Protein AF-A0A3D4YMZ6-F1 (afdb_monomer_lite)

pLDDT: mean 91.13, std 7.45, range [56.66, 97.12]

Secondary structure (DSSP, 8-state):
-BGGG-EE-TT--EEEEEEPTTSSEEEEE-EEEEEETTEEEEEES--TT-EE--SSHHHHHHHHT-

Structure (mmCIF, N/CA/C/O backbone):
data_AF-A0A3D4YMZ6-F1
#
_entry.id   AF-A0A3D4YMZ6-F1
#
loop_
_atom_site.group_PDB
_atom_site.id
_atom_site.type_symbol
_atom_site.label_atom_id
_atom_site.label_alt_id
_atom_site.label_comp_id
_atom_site.label_asym_id
_atom_site.label_entity_id
_atom_site.label_seq_id
_atom_site.pdbx_PDB_ins_code
_atom_site.Cartn_x
_atom_site.Cartn_y
_atom_site.Cartn_z
_atom_site.occupancy
_atom_site.B_iso_or_equiv
_atom_site.auth_seq_id
_atom_site.auth_comp_id
_atom_site.auth_asym_id
_atom_site.auth_atom_id
_atom_site.pdbx_PDB_model_num
ATOM 1 N N . VAL A 1 1 ? -5.799 -4.113 3.158 1.00 91.81 1 VAL A N 1
ATOM 2 C CA . VAL A 1 1 ? -4.597 -4.492 2.376 1.00 91.81 1 VAL A CA 1
ATOM 3 C C . VAL A 1 1 ? -3.616 -5.237 3.262 1.00 91.81 1 VAL A C 1
ATOM 5 O O . VAL A 1 1 ? -3.543 -4.879 4.433 1.00 91.81 1 VAL A O 1
ATOM 8 N N . PRO A 1 2 ? -2.900 -6.257 2.764 1.00 94.50 2 PRO A N 1
ATOM 9 C CA . PRO A 1 2 ? -1.887 -6.971 3.546 1.00 94.50 2 PRO A CA 1
ATOM 10 C C . PRO A 1 2 ? -0.792 -6.031 4.050 1.00 94.50 2 PRO A C 1
ATOM 12 O O . PRO A 1 2 ? -0.427 -5.087 3.349 1.00 94.50 2 PRO A O 1
ATOM 15 N N . THR A 1 3 ? -0.248 -6.280 5.242 1.00 93.62 3 THR A N 1
ATOM 16 C CA . THR A 1 3 ? 0.832 -5.437 5.783 1.00 93.62 3 THR A CA 1
ATOM 17 C C . THR A 1 3 ? 2.096 -5.469 4.924 1.00 93.62 3 THR A C 1
ATOM 19 O O . THR A 1 3 ? 2.785 -4.460 4.844 1.00 93.62 3 THR A O 1
ATOM 22 N N . SER A 1 4 ? 2.374 -6.586 4.241 1.00 93.12 4 SER A N 1
ATOM 23 C CA . SER A 1 4 ? 3.541 -6.749 3.358 1.00 93.12 4 SER A CA 1
ATOM 24 C C . SER A 1 4 ? 3.505 -5.879 2.097 1.00 93.12 4 SER A C 1
ATOM 26 O O . SER A 1 4 ? 4.546 -5.616 1.505 1.00 93.12 4 SER A O 1
ATOM 28 N N . ALA A 1 5 ? 2.320 -5.414 1.690 1.00 94.69 5 ALA A N 1
ATOM 29 C CA . ALA A 1 5 ? 2.154 -4.538 0.533 1.00 94.69 5 ALA A CA 1
ATOM 30 C C . ALA A 1 5 ? 2.443 -3.061 0.836 1.00 94.69 5 ALA A C 1
ATOM 32 O O . ALA A 1 5 ? 2.584 -2.258 -0.086 1.00 94.69 5 ALA A O 1
ATOM 33 N N . VAL A 1 6 ? 2.452 -2.683 2.116 1.00 94.88 6 VAL A N 1
ATOM 34 C CA . VAL A 1 6 ? 2.561 -1.289 2.545 1.00 94.88 6 VAL A CA 1
ATOM 35 C C . VAL A 1 6 ? 4.029 -0.918 2.693 1.00 94.88 6 VAL A C 1
ATOM 37 O O . VAL A 1 6 ? 4.723 -1.428 3.569 1.00 94.88 6 VAL A O 1
ATOM 40 N N . LEU A 1 7 ? 4.471 0.028 1.874 1.00 94.44 7 LEU A N 1
ATOM 41 C CA . LEU A 1 7 ? 5.787 0.649 1.963 1.00 94.44 7 LEU A CA 1
ATOM 42 C C . LEU A 1 7 ? 5.668 2.060 2.530 1.00 94.44 7 LEU A C 1
ATOM 44 O O . LEU A 1 7 ? 4.574 2.620 2.627 1.00 94.44 7 LEU A O 1
ATOM 48 N N . ARG A 1 8 ? 6.801 2.639 2.924 1.00 93.69 8 ARG A N 1
ATOM 49 C CA . ARG A 1 8 ? 6.871 4.003 3.451 1.00 93.69 8 ARG A CA 1
ATOM 50 C C . ARG A 1 8 ? 7.957 4.782 2.734 1.00 93.69 8 ARG A C 1
ATOM 52 O O . ARG A 1 8 ? 9.009 4.228 2.426 1.00 93.69 8 ARG A O 1
ATOM 59 N N . ASN A 1 9 ? 7.664 6.037 2.406 1.00 91.81 9 ASN A N 1
ATOM 60 C CA . ASN A 1 9 ? 8.649 6.932 1.802 1.00 91.81 9 ASN A CA 1
ATOM 61 C C . ASN A 1 9 ? 9.597 7.498 2.872 1.00 91.81 9 ASN A C 1
ATOM 63 O O . ASN A 1 9 ? 9.505 7.151 4.049 1.00 91.81 9 ASN A O 1
ATOM 67 N N . GLU A 1 10 ? 10.481 8.398 2.454 1.00 91.62 10 GLU A N 1
ATOM 68 C CA . GLU A 1 10 ? 11.445 9.083 3.325 1.00 91.62 10 GLU A CA 1
ATOM 69 C C . GLU A 1 10 ? 10.770 9.900 4.441 1.00 91.62 10 GLU A C 1
ATOM 71 O O . GLU A 1 10 ? 11.297 10.009 5.544 1.00 91.62 10 GLU A O 1
ATOM 76 N N . GLU A 1 11 ? 9.554 10.393 4.197 1.00 95.50 11 GLU A N 1
ATOM 77 C CA . GLU A 1 11 ? 8.715 11.105 5.171 1.00 95.50 11 GLU A CA 1
ATOM 78 C C . GLU A 1 11 ? 7.877 10.157 6.048 1.00 95.50 11 GLU A C 1
ATOM 80 O O . GLU A 1 11 ? 6.992 10.590 6.786 1.00 95.50 11 GLU A O 1
ATOM 85 N N . ASN A 1 12 ? 8.124 8.846 5.966 1.00 93.75 12 ASN A N 1
ATOM 86 C CA . ASN A 1 12 ? 7.397 7.799 6.681 1.00 93.75 12 ASN A CA 1
ATOM 87 C C . ASN A 1 12 ? 5.896 7.687 6.305 1.00 93.75 12 ASN A C 1
ATOM 89 O O . ASN A 1 12 ? 5.124 7.008 6.996 1.00 93.75 12 ASN A O 1
ATOM 93 N N . LEU A 1 13 ? 5.469 8.302 5.196 1.00 95.38 13 LEU A N 1
ATOM 94 C CA . LEU A 1 13 ? 4.103 8.243 4.668 1.00 95.38 13 LEU A CA 1
ATOM 95 C C . LEU A 1 13 ? 3.849 6.921 3.924 1.00 95.38 13 LEU A C 1
ATOM 97 O O . LEU A 1 13 ? 4.673 6.511 3.099 1.00 95.38 13 LEU A O 1
ATOM 101 N N . PRO A 1 14 ? 2.711 6.245 4.185 1.00 96.44 14 PRO A N 1
ATOM 102 C CA . PRO A 1 14 ? 2.428 4.944 3.601 1.00 96.44 14 PRO A CA 1
ATOM 103 C C . PRO A 1 14 ? 1.992 5.039 2.134 1.00 96.44 14 PRO A C 1
ATOM 105 O O . PRO A 1 14 ? 1.161 5.864 1.746 1.00 96.44 14 PRO A O 1
ATOM 108 N N . PHE A 1 15 ? 2.511 4.128 1.321 1.00 96.38 15 PHE A N 1
ATOM 109 C CA . PHE A 1 15 ? 2.125 3.961 -0.073 1.00 96.38 15 PHE A CA 1
ATOM 110 C C . PHE A 1 15 ? 2.137 2.482 -0.471 1.00 96.38 15 PHE A C 1
ATOM 112 O O . PHE A 1 15 ? 2.702 1.637 0.223 1.00 96.38 15 PHE A O 1
ATOM 119 N N . VAL A 1 16 ? 1.501 2.171 -1.596 1.00 96.31 16 VAL A N 1
ATOM 120 C CA . VAL A 1 16 ? 1.485 0.833 -2.200 1.00 96.31 16 VAL A CA 1
ATOM 121 C C . VAL A 1 16 ? 1.736 0.924 -3.700 1.00 96.31 16 VAL A C 1
ATOM 123 O O . VAL A 1 16 ? 1.539 1.980 -4.302 1.00 96.31 16 VAL A O 1
ATOM 126 N N . PHE A 1 17 ? 2.116 -0.191 -4.319 1.00 95.94 17 PHE A N 1
ATOM 127 C CA . PHE A 1 17 ? 2.129 -0.316 -5.774 1.00 95.94 17 PHE A CA 1
ATOM 128 C C . PHE A 1 17 ? 0.858 -1.010 -6.259 1.00 95.94 17 PHE A C 1
ATOM 130 O O . PHE A 1 17 ? 0.533 -2.112 -5.811 1.00 95.94 17 PHE A O 1
ATOM 137 N N . VAL A 1 18 ? 0.149 -0.364 -7.183 1.00 95.50 18 VAL A N 1
ATOM 138 C CA . VAL A 1 18 ? -1.041 -0.906 -7.847 1.00 95.50 18 VAL A CA 1
ATOM 139 C C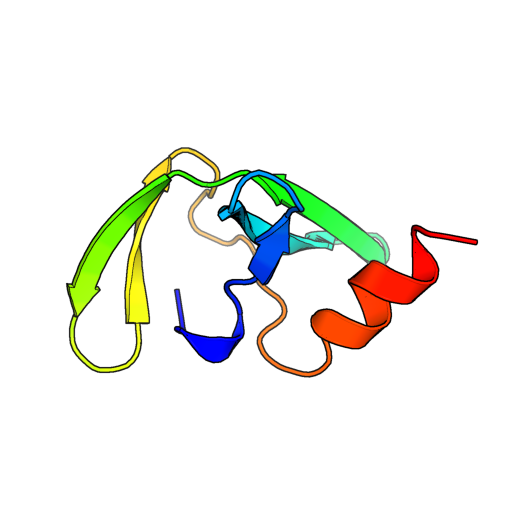 . VAL A 1 18 ? -0.654 -1.377 -9.243 1.00 95.50 18 VAL A C 1
ATOM 141 O O . VAL A 1 18 ? -0.111 -0.602 -10.028 1.00 95.50 18 VAL A O 1
ATOM 144 N N . ALA A 1 19 ? -0.932 -2.638 -9.562 1.00 94.12 19 ALA A N 1
ATOM 145 C CA . ALA A 1 19 ? -0.721 -3.189 -10.893 1.00 94.12 19 ALA A CA 1
ATOM 146 C C . ALA A 1 19 ? -1.760 -2.624 -11.869 1.00 94.12 19 ALA A C 1
ATOM 148 O O . ALA A 1 19 ? -2.967 -2.692 -11.619 1.00 94.12 19 ALA A O 1
ATOM 149 N N . LEU A 1 20 ? -1.290 -2.077 -12.989 1.00 92.31 20 LEU A N 1
ATOM 150 C CA . LEU A 1 20 ? -2.159 -1.517 -14.018 1.00 92.31 20 LEU A CA 1
ATOM 151 C C . LEU A 1 20 ? -2.637 -2.614 -14.986 1.00 92.31 20 LEU A C 1
ATOM 153 O O . LEU A 1 20 ? -1.876 -3.536 -15.291 1.00 92.31 20 LEU A O 1
ATOM 157 N N . PRO A 1 21 ? -3.867 -2.520 -15.530 1.00 87.44 21 PRO A N 1
ATOM 158 C CA . PRO A 1 21 ? -4.391 -3.518 -16.469 1.00 87.44 21 PRO A CA 1
ATOM 159 C C . PRO A 1 21 ? -3.550 -3.678 -17.740 1.00 87.44 21 PRO A C 1
ATOM 161 O O . PRO A 1 21 ? -3.497 -4.758 -18.317 1.00 87.44 21 PRO A O 1
ATOM 164 N N . THR A 1 22 ? -2.889 -2.604 -18.169 1.00 88.19 22 THR A N 1
ATOM 165 C CA . THR A 1 22 ? -2.048 -2.540 -19.372 1.00 88.19 22 THR A CA 1
ATOM 166 C C . THR A 1 22 ? -0.610 -3.003 -19.128 1.00 88.19 22 THR A C 1
ATOM 168 O O . THR A 1 22 ? 0.228 -2.881 -20.016 1.00 88.19 22 THR A O 1
ATOM 171 N N . GLY A 1 23 ? -0.312 -3.515 -17.930 1.00 87.06 23 GLY A N 1
ATOM 172 C CA . GLY A 1 23 ? 1.045 -3.772 -17.465 1.00 87.06 23 GLY A CA 1
ATOM 173 C C . GLY A 1 23 ? 1.662 -2.559 -16.766 1.00 87.06 23 GLY A C 1
ATOM 174 O O . GLY A 1 23 ? 1.194 -1.427 -16.901 1.00 87.06 23 GLY A O 1
ATOM 175 N N . GLY A 1 24 ? 2.713 -2.818 -15.990 1.00 89.44 24 GLY A N 1
ATOM 176 C CA . GLY A 1 24 ? 3.365 -1.820 -15.146 1.00 89.44 24 GLY A CA 1
ATOM 177 C C . GLY A 1 24 ? 2.684 -1.619 -13.792 1.00 89.44 24 GLY A C 1
ATOM 178 O O . GLY A 1 24 ? 1.687 -2.265 -13.448 1.00 89.44 24 GLY A O 1
ATOM 179 N N . PHE A 1 25 ? 3.259 -0.710 -13.012 1.00 92.75 25 PHE A N 1
ATOM 180 C CA . PHE A 1 25 ? 2.863 -0.442 -11.636 1.00 92.75 25 PHE A CA 1
ATOM 181 C C . PHE A 1 25 ? 2.733 1.059 -11.422 1.00 92.75 25 PHE A C 1
ATOM 183 O O . PHE A 1 25 ? 3.495 1.839 -11.982 1.00 92.75 25 PHE A O 1
ATOM 190 N N . ASN A 1 26 ? 1.766 1.455 -10.603 1.00 92.31 26 ASN A N 1
ATOM 191 C CA . ASN A 1 26 ? 1.583 2.835 -10.189 1.00 92.31 26 ASN A CA 1
ATOM 192 C C . ASN A 1 26 ? 1.786 2.944 -8.679 1.00 92.31 26 ASN A C 1
ATOM 194 O O . ASN A 1 26 ? 1.102 2.259 -7.908 1.00 92.31 26 ASN A O 1
ATOM 198 N N . ARG A 1 27 ? 2.710 3.810 -8.260 1.00 94.38 27 ARG A N 1
ATOM 199 C CA . ARG A 1 27 ? 2.903 4.164 -6.859 1.00 94.38 27 ARG A CA 1
ATOM 200 C C . ARG A 1 27 ? 1.738 5.023 -6.378 1.00 94.38 27 ARG A C 1
ATOM 202 O O . ARG A 1 27 ? 1.521 6.135 -6.851 1.00 94.38 27 ARG A O 1
ATOM 209 N N . ARG A 1 28 ? 0.998 4.533 -5.385 1.00 95.56 28 ARG A N 1
ATOM 210 C CA . ARG A 1 28 ? -0.162 5.230 -4.831 1.00 95.56 28 ARG A CA 1
ATOM 211 C C . ARG A 1 28 ? -0.010 5.463 -3.339 1.00 95.56 28 ARG A C 1
ATOM 213 O O . ARG A 1 28 ? 0.082 4.517 -2.558 1.00 95.56 28 ARG A O 1
ATOM 220 N N . GLN A 1 29 ? -0.006 6.734 -2.948 1.00 96.50 29 GLN A N 1
ATOM 221 C CA . GLN A 1 29 ? -0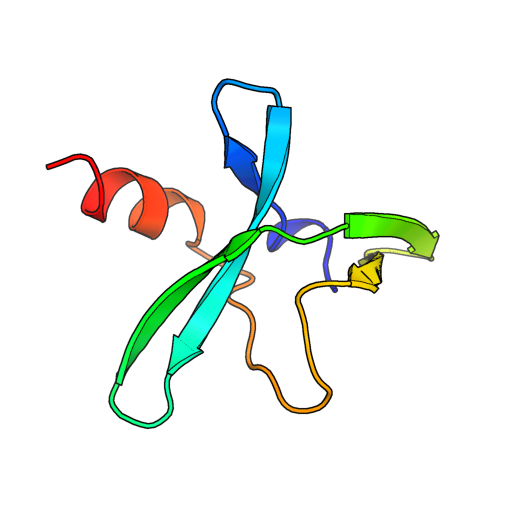.102 7.118 -1.546 1.00 96.50 29 GLN A CA 1
ATOM 222 C C . GLN A 1 29 ? -1.487 6.755 -1.010 1.00 96.50 29 GLN A C 1
ATOM 224 O O . GLN A 1 29 ? -2.501 6.980 -1.674 1.00 96.50 29 GLN A O 1
ATOM 229 N N . ILE A 1 30 ? -1.519 6.186 0.190 1.00 97.12 30 ILE A N 1
ATOM 230 C CA . ILE A 1 30 ? -2.751 5.739 0.836 1.00 97.12 30 ILE A CA 1
ATOM 231 C C . ILE A 1 30 ? -2.840 6.303 2.245 1.00 97.12 30 ILE A C 1
ATOM 233 O O . ILE A 1 30 ? -1.835 6.674 2.842 1.00 97.12 30 ILE A O 1
ATOM 237 N N . THR A 1 31 ? -4.045 6.332 2.803 1.00 97.12 31 THR A N 1
ATOM 238 C CA . THR A 1 31 ? -4.230 6.568 4.239 1.00 97.12 31 THR A CA 1
ATOM 239 C C . THR A 1 31 ? -4.657 5.268 4.896 1.00 97.12 31 THR A C 1
ATOM 241 O O . THR A 1 31 ? -5.634 4.644 4.477 1.00 97.12 31 THR A O 1
ATOM 244 N N . LEU A 1 32 ? -3.919 4.850 5.921 1.00 96.44 32 LEU A N 1
ATOM 245 C CA . LEU A 1 32 ? -4.208 3.634 6.673 1.00 96.44 32 LEU A CA 1
ATOM 246 C C . LEU A 1 32 ? -5.143 3.935 7.842 1.00 96.44 32 LEU A C 1
ATOM 248 O O . LEU A 1 32 ? -4.985 4.933 8.540 1.00 96.44 32 LEU A O 1
ATOM 252 N N . GLY A 1 33 ? -6.095 3.038 8.054 1.00 95.62 33 GLY A N 1
ATOM 253 C CA . GLY A 1 33 ? -6.875 2.934 9.277 1.00 95.62 33 GLY A CA 1
ATOM 254 C C . GLY A 1 33 ? -6.290 1.870 10.217 1.00 95.62 33 GLY A C 1
ATOM 255 O O . GLY A 1 33 ? -5.116 1.503 10.098 1.00 95.62 33 GLY A O 1
ATOM 256 N N . PRO A 1 34 ? -7.106 1.342 11.143 1.00 95.38 34 PRO A N 1
ATOM 257 C CA . PRO A 1 34 ? -6.696 0.296 12.074 1.00 95.38 34 PRO A CA 1
ATOM 258 C C . PRO A 1 34 ? -6.123 -0.950 11.383 1.00 95.38 34 PRO A C 1
ATOM 260 O O . PRO A 1 34 ? -6.525 -1.323 10.274 1.00 95.38 34 PRO A O 1
ATOM 263 N N . ARG A 1 35 ? -5.198 -1.629 12.073 1.00 94.25 35 ARG A N 1
ATOM 264 C CA . ARG A 1 35 ? -4.754 -2.977 11.696 1.00 94.25 35 ARG A CA 1
ATOM 265 C C . ARG A 1 35 ? -5.844 -3.982 12.068 1.00 94.25 35 ARG A C 1
ATOM 267 O O . ARG A 1 35 ? -6.369 -3.940 13.177 1.00 94.25 35 ARG A O 1
ATOM 274 N N . VAL A 1 36 ? -6.154 -4.891 11.153 1.00 94.38 36 VAL A N 1
ATOM 275 C CA . VAL A 1 36 ? -7.135 -5.966 11.322 1.00 94.38 36 VAL A CA 1
ATOM 276 C C . VAL A 1 36 ? -6.480 -7.265 10.863 1.00 94.38 36 VAL A C 1
ATOM 278 O O . VAL A 1 36 ? -6.225 -7.444 9.672 1.00 94.38 36 VAL A O 1
ATOM 281 N N . GLY A 1 37 ? -6.163 -8.153 11.811 1.00 94.44 37 GLY A N 1
ATOM 282 C CA . GLY A 1 37 ? -5.389 -9.367 11.529 1.00 94.44 37 GLY A CA 1
ATOM 283 C C . GLY A 1 37 ? -4.054 -9.031 10.860 1.00 94.44 37 GLY A C 1
ATOM 284 O O . GLY A 1 37 ? -3.302 -8.197 11.364 1.00 94.44 37 GLY A O 1
ATOM 285 N N . ASP A 1 38 ? -3.801 -9.622 9.692 1.00 93.06 38 ASP A N 1
ATOM 286 C CA . ASP A 1 38 ? -2.567 -9.437 8.911 1.00 93.06 38 ASP A CA 1
ATOM 287 C C . ASP A 1 38 ? -2.651 -8.335 7.846 1.00 93.06 38 ASP A C 1
ATOM 289 O O . ASP A 1 38 ? -1.855 -8.272 6.905 1.00 93.06 38 ASP A O 1
ATOM 293 N N . GLY A 1 39 ? -3.607 -7.419 7.996 1.00 94.50 39 GLY A N 1
ATOM 294 C CA . GLY A 1 39 ? -3.774 -6.297 7.087 1.00 94.50 39 GLY A CA 1
ATOM 295 C C . GLY A 1 39 ? -4.109 -4.986 7.777 1.00 94.50 39 GLY A C 1
ATOM 296 O O . GLY A 1 39 ? -4.429 -4.928 8.959 1.00 94.50 39 GLY A O 1
ATOM 297 N N . TYR A 1 40 ? -4.057 -3.913 7.001 1.00 95.56 40 TYR A N 1
ATOM 298 C CA . TYR 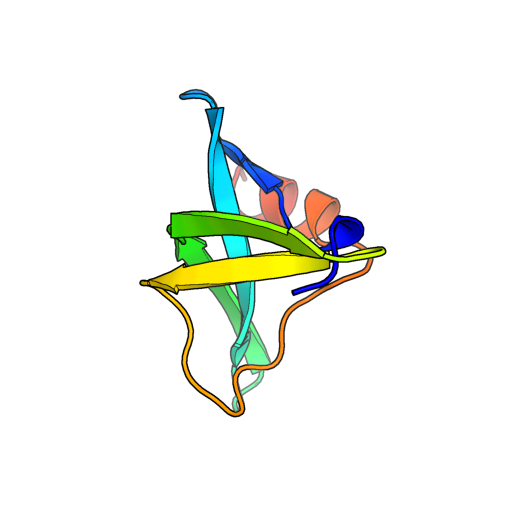A 1 40 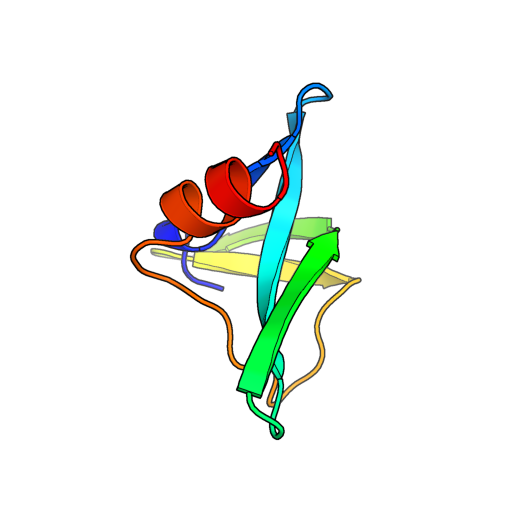? -4.572 -2.603 7.371 1.00 95.56 40 TYR A CA 1
ATOM 299 C C . TYR A 1 40 ? -5.883 -2.316 6.648 1.00 95.56 40 TYR A C 1
ATOM 301 O O . TYR A 1 40 ? -6.041 -2.642 5.462 1.00 95.56 40 TYR A O 1
ATOM 309 N N . GLN A 1 41 ? -6.799 -1.641 7.336 1.00 95.00 41 GLN A N 1
ATOM 310 C CA . GLN A 1 41 ? -7.866 -0.911 6.668 1.00 95.00 41 GLN A CA 1
ATOM 311 C C . GLN A 1 41 ? -7.251 0.229 5.845 1.00 95.00 41 GLN A C 1
ATOM 313 O O . GLN A 1 41 ? -6.313 0.883 6.294 1.00 95.00 41 GLN A O 1
ATOM 318 N N . VAL A 1 42 ? -7.775 0.479 4.645 1.00 95.50 42 VAL A N 1
ATOM 319 C CA . VAL A 1 42 ? -7.393 1.643 3.831 1.00 95.50 42 VAL A CA 1
ATOM 320 C C . VAL A 1 42 ? -8.562 2.609 3.828 1.00 95.50 42 VAL A C 1
ATOM 322 O O . VAL A 1 42 ? -9.668 2.230 3.454 1.00 95.50 42 VAL A O 1
ATOM 325 N N . LEU A 1 43 ? -8.321 3.829 4.299 1.00 95.88 43 LEU A N 1
ATOM 326 C CA . LEU A 1 43 ? -9.326 4.886 4.380 1.00 95.88 43 LEU A CA 1
ATOM 327 C C . LEU A 1 43 ? -9.443 5.639 3.053 1.00 95.88 43 LEU A C 1
ATOM 329 O O . LEU A 1 43 ? -10.543 5.990 2.641 1.00 95.88 43 LEU A O 1
ATOM 333 N N . THR A 1 44 ? -8.314 5.881 2.381 1.00 96.06 44 THR A N 1
ATOM 334 C CA . THR A 1 44 ? -8.253 6.613 1.108 1.00 96.06 44 THR A CA 1
ATOM 335 C C . THR A 1 44 ? -7.105 6.107 0.238 1.00 96.06 44 THR A C 1
ATOM 337 O O . THR A 1 44 ? -6.143 5.514 0.736 1.00 96.06 44 THR A O 1
ATOM 340 N N . GLY A 1 45 ? -7.197 6.368 -1.067 1.00 93.62 45 GLY A N 1
ATOM 341 C CA . GLY A 1 45 ? -6.131 6.072 -2.024 1.00 93.62 45 GLY A CA 1
ATOM 342 C C . GLY A 1 45 ? -6.195 4.680 -2.649 1.00 93.62 45 GLY A C 1
ATOM 343 O O . GLY A 1 45 ? -5.305 4.338 -3.407 1.00 93.62 45 GLY A O 1
ATOM 344 N N . LEU A 1 46 ? -7.227 3.874 -2.394 1.00 94.69 46 LEU A N 1
ATOM 345 C CA . LEU A 1 46 ? -7.500 2.656 -3.163 1.00 94.69 46 LEU A CA 1
ATOM 346 C C . LEU A 1 46 ? -8.989 2.531 -3.446 1.00 94.69 46 LEU A C 1
ATOM 348 O O . LEU A 1 46 ? -9.824 3.034 -2.695 1.00 94.69 46 LEU A O 1
ATOM 352 N N . THR A 1 47 ? -9.299 1.823 -4.521 1.00 93.56 47 THR A N 1
ATOM 353 C CA . THR A 1 47 ? -10.657 1.476 -4.928 1.00 93.56 47 THR A CA 1
ATOM 354 C C . THR A 1 47 ? -10.838 -0.036 -4.939 1.00 93.56 47 THR A C 1
ATOM 356 O O . THR A 1 47 ? -9.879 -0.802 -5.060 1.00 93.56 47 THR A O 1
ATOM 359 N N . ALA A 1 48 ? -12.081 -0.491 -4.771 1.00 89.69 48 ALA A N 1
ATOM 360 C CA . ALA A 1 48 ? -12.381 -1.913 -4.866 1.00 89.69 48 ALA A CA 1
ATOM 361 C C . ALA A 1 48 ? -12.021 -2.428 -6.269 1.00 89.69 48 ALA A C 1
ATOM 363 O O . ALA A 1 48 ? -12.418 -1.838 -7.270 1.00 89.69 48 ALA A O 1
ATOM 364 N N . GLY A 1 49 ? -11.268 -3.527 -6.328 1.00 91.75 49 GLY A N 1
ATOM 365 C CA . GLY A 1 49 ? -10.745 -4.084 -7.577 1.00 91.75 49 GLY A CA 1
ATOM 366 C C . GLY A 1 49 ? -9.293 -3.706 -7.886 1.00 91.75 49 GLY A C 1
ATOM 367 O O . GLY A 1 49 ? -8.688 -4.361 -8.736 1.00 91.75 49 GLY A O 1
ATOM 368 N N . ASP A 1 50 ? -8.702 -2.736 -7.174 1.00 94.44 50 ASP A N 1
ATOM 369 C CA . ASP A 1 50 ? -7.272 -2.439 -7.302 1.00 94.44 50 ASP A CA 1
ATOM 370 C C . ASP A 1 50 ? -6.430 -3.665 -6.910 1.00 94.44 50 ASP A C 1
ATOM 372 O O . ASP A 1 50 ? -6.565 -4.230 -5.819 1.00 94.44 50 ASP A O 1
ATOM 376 N N . LYS A 1 51 ? -5.527 -4.069 -7.809 1.00 94.38 51 LYS A N 1
ATOM 377 C CA . LYS A 1 51 ? -4.581 -5.163 -7.572 1.00 94.38 51 LYS A CA 1
ATOM 378 C C . LYS A 1 51 ? -3.305 -4.601 -6.967 1.00 94.38 51 LYS A C 1
ATOM 380 O O . LYS A 1 51 ? -2.561 -3.898 -7.642 1.00 94.38 51 LYS A O 1
ATOM 385 N N . VAL A 1 52 ? -3.054 -4.911 -5.701 1.00 94.69 52 VAL A N 1
ATOM 386 C CA . VAL A 1 52 ? -1.894 -4.400 -4.963 1.00 94.69 52 VAL A CA 1
ATOM 387 C C . VAL A 1 52 ? -0.768 -5.432 -4.944 1.00 94.69 52 VAL A C 1
ATOM 389 O O . VAL A 1 52 ? -1.016 -6.617 -4.733 1.00 94.69 52 VAL A O 1
ATOM 392 N N . VAL A 1 53 ? 0.468 -4.977 -5.134 1.00 94.12 53 VAL A N 1
ATOM 393 C CA . VAL A 1 53 ? 1.670 -5.816 -5.055 1.00 94.12 53 VAL A CA 1
ATOM 394 C C . VAL A 1 53 ? 2.000 -6.120 -3.592 1.00 94.12 53 VAL A C 1
ATOM 396 O O . VAL A 1 53 ? 2.270 -5.212 -2.811 1.00 9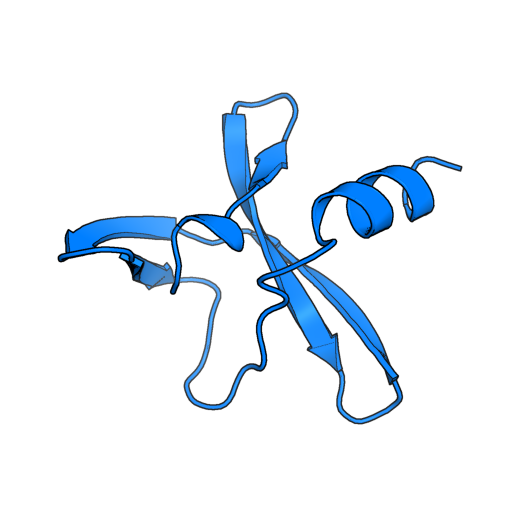4.12 53 VAL A O 1
ATOM 399 N N . THR A 1 54 ? 1.981 -7.399 -3.218 1.00 91.81 54 THR A N 1
ATOM 400 C CA . THR A 1 54 ? 2.257 -7.877 -1.847 1.00 91.81 54 THR A CA 1
ATOM 401 C C . THR A 1 54 ? 3.653 -8.459 -1.669 1.00 91.81 54 THR A C 1
ATOM 403 O O . THR A 1 54 ? 4.117 -8.584 -0.538 1.00 91.81 54 THR A O 1
ATOM 406 N N . GLU A 1 55 ? 4.305 -8.827 -2.769 1.00 87.31 55 GLU A N 1
ATOM 407 C CA . GLU A 1 55 ? 5.632 -9.434 -2.812 1.00 87.31 55 GLU A CA 1
ATOM 408 C C . GLU A 1 55 ? 6.493 -8.678 -3.817 1.00 87.31 55 GLU A C 1
ATOM 410 O O . GLU A 1 55 ? 6.035 -8.310 -4.896 1.00 87.31 55 GLU A O 1
ATOM 415 N N . GLY A 1 56 ? 7.742 -8.401 -3.448 1.00 85.25 56 GLY A N 1
ATOM 416 C CA . GLY A 1 56 ? 8.676 -7.693 -4.322 1.00 85.25 56 GLY A CA 1
ATOM 417 C C . GLY A 1 56 ? 8.380 -6.204 -4.542 1.00 85.25 56 GLY A C 1
ATOM 418 O O . GLY A 1 56 ? 9.073 -5.565 -5.328 1.00 85.25 56 GLY A O 1
ATOM 419 N N . ALA A 1 57 ? 7.422 -5.618 -3.814 1.00 83.75 57 ALA A N 1
ATOM 420 C CA . ALA A 1 57 ? 7.118 -4.185 -3.868 1.00 83.75 57 ALA A CA 1
ATOM 421 C C . ALA A 1 57 ? 8.357 -3.307 -3.588 1.00 83.75 57 ALA A C 1
ATOM 423 O O . ALA A 1 57 ? 8.516 -2.247 -4.187 1.00 83.75 57 ALA A O 1
ATOM 424 N N . LEU A 1 58 ? 9.268 -3.770 -2.725 1.00 84.00 58 LEU A N 1
ATOM 425 C CA . LEU A 1 58 ? 10.524 -3.078 -2.427 1.00 84.00 58 LEU A CA 1
ATOM 426 C C . LEU A 1 58 ? 11.441 -2.954 -3.659 1.00 84.00 58 LEU A C 1
ATOM 428 O O . LEU A 1 58 ? 12.096 -1.933 -3.833 1.00 84.00 58 LEU A O 1
ATOM 432 N N . PHE A 1 59 ? 11.463 -3.952 -4.550 1.00 87.06 59 PHE A N 1
ATOM 433 C CA . PHE A 1 59 ? 12.262 -3.879 -5.780 1.00 87.06 59 PHE A CA 1
ATOM 434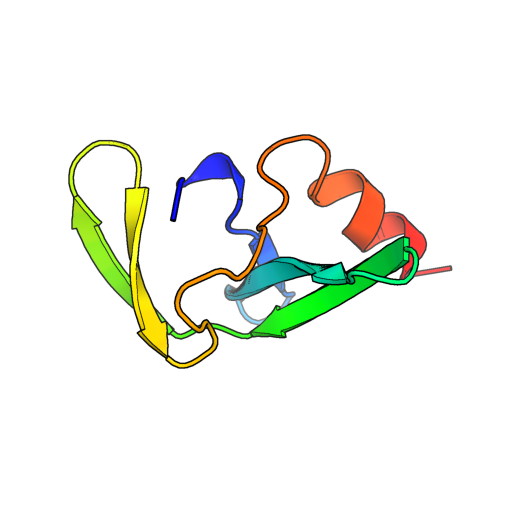 C C . PHE A 1 59 ? 11.715 -2.829 -6.752 1.00 87.06 59 PHE A C 1
ATOM 436 O O . PHE A 1 59 ? 12.492 -2.168 -7.436 1.00 87.06 59 PHE A O 1
ATOM 443 N N . LEU A 1 60 ? 10.391 -2.632 -6.773 1.00 84.12 60 LEU A N 1
ATOM 444 C CA . LEU A 1 60 ? 9.754 -1.592 -7.585 1.00 84.12 60 LEU A CA 1
ATOM 445 C C . LEU A 1 60 ? 10.136 -0.186 -7.111 1.00 84.12 60 LEU A C 1
ATOM 447 O O . LEU A 1 60 ? 10.344 0.695 -7.937 1.00 84.12 60 LEU A O 1
ATOM 451 N N . GLN A 1 61 ? 10.303 0.010 -5.800 1.00 80.94 61 GLN A N 1
ATOM 452 C CA . GLN A 1 61 ? 10.781 1.281 -5.254 1.00 80.94 61 GLN A CA 1
ATOM 453 C C . GLN A 1 61 ? 12.196 1.623 -5.744 1.00 80.94 61 GLN A C 1
ATOM 455 O O . GLN A 1 61 ? 12.460 2.774 -6.072 1.00 80.94 61 GLN A O 1
ATOM 460 N N . PHE A 1 62 ? 13.091 0.635 -5.838 1.00 82.62 62 PHE A N 1
ATOM 461 C CA . PHE A 1 62 ? 14.441 0.859 -6.364 1.00 82.62 62 PHE A CA 1
ATOM 462 C C . PHE A 1 62 ? 14.466 1.090 -7.880 1.00 82.62 62 PHE A C 1
ATOM 464 O O . PHE A 1 62 ? 15.314 1.833 -8.370 1.00 82.62 62 PHE A O 1
ATOM 471 N N . ALA A 1 63 ? 13.537 0.479 -8.621 1.00 76.31 63 ALA A N 1
ATOM 472 C CA . ALA A 1 63 ? 13.403 0.695 -10.059 1.00 76.31 63 ALA A CA 1
ATOM 473 C C . ALA A 1 63 ? 12.934 2.121 -10.408 1.00 76.31 63 ALA A C 1
ATOM 475 O O . ALA A 1 63 ? 13.298 2.620 -11.465 1.00 76.31 63 ALA A O 1
ATOM 476 N N . GLU A 1 64 ? 12.166 2.784 -9.532 1.00 68.56 64 GLU A N 1
ATOM 477 C CA . GLU A 1 64 ? 11.792 4.201 -9.703 1.00 68.56 64 GLU A CA 1
ATOM 478 C C . GLU A 1 64 ? 12.932 5.181 -9.370 1.00 68.56 64 GLU A C 1
ATOM 480 O O . GLU A 1 64 ? 12.872 6.335 -9.781 1.00 68.56 64 GLU A O 1
ATOM 485 N N . SER A 1 65 ? 13.959 4.757 -8.624 1.00 65.75 65 SER A N 1
ATOM 486 C CA . SER A 1 65 ? 15.061 5.629 -8.178 1.00 65.75 65 SER A CA 1
ATOM 487 C C . SER A 1 65 ? 16.277 5.684 -9.121 1.00 65.75 65 SER A C 1
ATOM 489 O O . SER A 1 65 ? 17.327 6.175 -8.708 1.00 65.75 65 SER A O 1
ATOM 491 N N . GLN A 1 66 ? 16.166 5.145 -10.340 1.00 56.66 66 GLN A N 1
ATOM 492 C CA . GLN A 1 66 ? 17.237 5.079 -11.352 1.00 56.66 66 GLN A CA 1
ATOM 493 C C . GLN A 1 66 ? 17.035 6.108 -12.466 1.00 56.66 66 GLN A C 1
ATOM 495 O O . GLN A 1 66 ? 15.874 6.290 -12.895 1.00 56.66 66 GLN A O 1
#

Radius of gyration: 11.5 Å; chains: 1; bounding box: 30×20×31 Å

Foldseek 3Di:
DFPLQWDADPVRFTWGWWADPVGDTDIWGWDWDDDDPRDTDTPDGDDPPTDTDNPCRVVVVVVVVD

Sequence (66 aa):
VPTSAVLRNEENLPFVFVALPTGGFNRRQITLGPRVGDGYQVLTGLTAGDKVVTEGALFLQFAESQ